Protein AF-A0A1F8EG95-F1 (afdb_monomer_lite)

Radius of gyration: 17.43 Å; chains: 1; bounding box: 38×26×43 Å

Structure (mmCIF, N/CA/C/O backbone):
data_AF-A0A1F8EG95-F1
#
_entry.id   AF-A0A1F8EG95-F1
#
loop_
_atom_site.group_PDB
_atom_site.id
_atom_site.type_symbol
_atom_site.label_atom_id
_atom_site.label_alt_id
_atom_site.label_comp_id
_atom_site.label_asym_id
_atom_site.label_entity_id
_atom_site.label_seq_id
_atom_site.pdbx_PDB_ins_code
_atom_site.Cartn_x
_atom_site.Cartn_y
_atom_site.Cartn_z
_atom_site.occupancy
_atom_site.B_iso_or_equiv
_atom_site.auth_seq_id
_atom_site.auth_comp_id
_atom_site.auth_asym_id
_atom_site.auth_atom_id
_atom_site.pdbx_PDB_model_num
ATOM 1 N N . MET A 1 1 ? -16.989 -17.266 -11.044 1.00 42.53 1 MET A N 1
ATOM 2 C CA . MET A 1 1 ? -17.009 -16.767 -9.648 1.00 42.53 1 MET A CA 1
ATOM 3 C C . MET A 1 1 ? -15.590 -16.395 -9.230 1.00 42.53 1 MET A C 1
ATOM 5 O O . MET A 1 1 ? -14.695 -17.211 -9.406 1.00 42.53 1 MET A O 1
ATOM 9 N N . LYS A 1 2 ? -15.343 -15.164 -8.755 1.00 53.53 2 LYS A N 1
ATOM 10 C CA . LYS A 1 2 ? -14.022 -14.771 -8.224 1.00 53.53 2 LYS A CA 1
ATO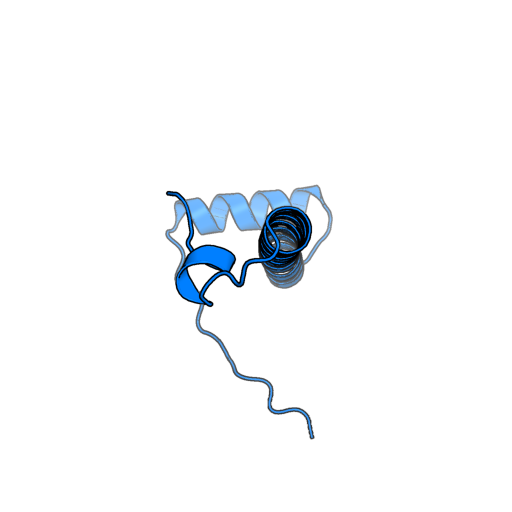M 11 C C . LYS A 1 2 ? -13.787 -15.532 -6.915 1.00 53.53 2 LYS A C 1
ATOM 13 O O . LYS A 1 2 ? -14.570 -15.366 -5.991 1.00 53.53 2 LYS A O 1
ATOM 18 N N . GLN A 1 3 ? -12.739 -16.354 -6.839 1.00 49.12 3 GLN A N 1
ATOM 19 C CA . GLN A 1 3 ? -12.309 -16.973 -5.582 1.00 49.12 3 GLN A CA 1
ATOM 20 C C . GLN A 1 3 ? -11.858 -15.873 -4.615 1.00 49.12 3 GLN A C 1
ATOM 22 O O . GLN A 1 3 ? -10.775 -15.302 -4.761 1.00 49.12 3 GLN A O 1
ATOM 27 N N . THR A 1 4 ? -12.698 -15.549 -3.638 1.00 58.44 4 THR A N 1
ATOM 28 C CA . THR A 1 4 ? -12.320 -14.696 -2.513 1.00 58.44 4 THR A CA 1
ATOM 29 C C . THR A 1 4 ? -11.423 -15.528 -1.605 1.00 58.44 4 THR A C 1
ATOM 31 O O . THR A 1 4 ? -11.900 -16.361 -0.842 1.00 58.44 4 THR A O 1
ATOM 34 N N . LYS A 1 5 ? -10.102 -15.361 -1.724 1.00 71.81 5 LYS A N 1
ATOM 35 C CA . LYS A 1 5 ? -9.175 -15.945 -0.751 1.00 71.81 5 LYS A CA 1
ATOM 36 C C . LYS A 1 5 ? -9.365 -15.207 0.571 1.00 71.81 5 LYS A C 1
ATOM 38 O O . LYS A 1 5 ? -9.078 -14.013 0.652 1.00 71.81 5 LYS A O 1
ATOM 43 N N . PHE A 1 6 ? -9.880 -15.907 1.575 1.00 68.75 6 PHE A N 1
ATOM 44 C CA . PHE A 1 6 ? -9.899 -15.412 2.943 1.00 68.75 6 PHE A CA 1
ATOM 45 C C . PHE A 1 6 ? -8.464 -15.411 3.463 1.00 68.75 6 PHE A C 1
ATOM 47 O O . PHE A 1 6 ? -7.762 -16.415 3.372 1.00 68.75 6 PHE A O 1
ATOM 54 N N . VAL A 1 7 ? -8.016 -14.255 3.941 1.00 74.38 7 VAL A N 1
ATOM 55 C CA . VAL A 1 7 ? -6.694 -14.077 4.539 1.00 74.38 7 VAL A CA 1
ATOM 56 C C . VAL A 1 7 ? -6.930 -13.742 6.002 1.00 74.38 7 VAL A C 1
ATOM 58 O O . VAL A 1 7 ? -7.600 -12.751 6.296 1.00 7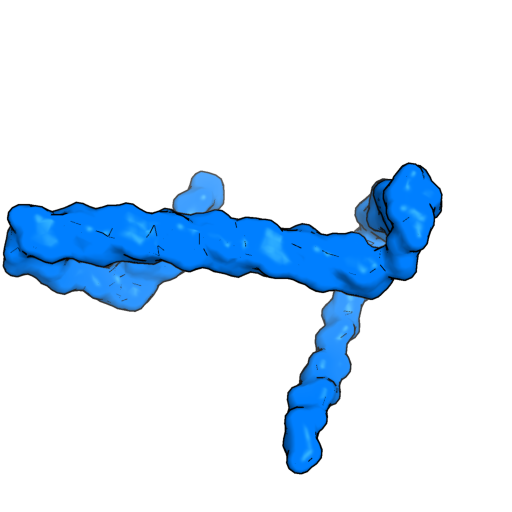4.38 7 VAL A O 1
ATOM 61 N N . SER A 1 8 ? -6.418 -14.577 6.904 1.00 77.69 8 SER A N 1
ATOM 62 C CA . SER A 1 8 ? -6.371 -14.254 8.326 1.00 77.69 8 SER A CA 1
ATOM 63 C C . SER A 1 8 ? -5.344 -13.145 8.546 1.00 77.69 8 SER A C 1
ATOM 65 O O . SER A 1 8 ? -4.249 -13.164 7.983 1.00 77.69 8 SER A O 1
ATOM 67 N N . LEU A 1 9 ? -5.725 -12.137 9.327 1.00 77.56 9 LEU A N 1
ATOM 68 C CA . LEU A 1 9 ? -4.886 -10.981 9.612 1.00 77.56 9 LEU A CA 1
ATOM 69 C C . LEU A 1 9 ? -4.644 -10.942 11.116 1.00 77.56 9 LEU A C 1
ATOM 71 O O . LEU A 1 9 ? -5.512 -10.552 11.893 1.00 77.56 9 LEU A O 1
ATOM 75 N N . GLU A 1 10 ? -3.467 -11.406 11.515 1.00 85.38 10 GLU A N 1
ATOM 76 C CA . GLU A 1 10 ? -3.044 -11.409 12.909 1.00 85.38 10 GLU A CA 1
ATOM 77 C C . GLU A 1 10 ? -2.352 -10.082 13.214 1.00 85.38 10 GLU A C 1
ATOM 79 O O . GLU A 1 10 ? -1.312 -9.745 12.647 1.00 85.38 10 GLU A O 1
ATOM 84 N N . LEU A 1 11 ? -2.970 -9.292 14.089 1.00 85.56 11 LEU A N 1
ATOM 85 C CA . LEU A 1 11 ? -2.438 -8.021 14.562 1.00 85.56 11 LEU A CA 1
ATOM 86 C C . LEU A 1 11 ? -2.270 -8.081 16.073 1.00 85.56 11 LEU A C 1
ATOM 88 O O . LEU A 1 11 ? -3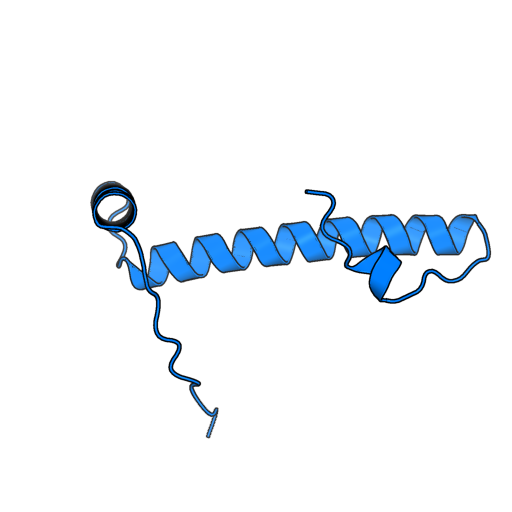.086 -8.669 16.784 1.00 85.56 11 LEU A O 1
ATOM 92 N N . THR A 1 12 ? -1.245 -7.399 16.575 1.00 93.12 12 THR A N 1
ATOM 93 C CA . THR A 1 12 ? -1.107 -7.173 18.013 1.00 93.12 12 THR A CA 1
ATOM 94 C C . THR A 1 12 ? -2.278 -6.340 18.539 1.00 93.12 12 THR A C 1
ATOM 96 O O . THR A 1 12 ? -2.918 -5.581 17.803 1.00 93.12 12 THR A O 1
ATOM 99 N N . LYS A 1 13 ? -2.544 -6.440 19.845 1.00 91.75 13 LYS A N 1
ATOM 100 C CA . LYS A 1 13 ? -3.617 -5.684 20.512 1.00 91.75 13 LYS A CA 1
ATOM 101 C C . LYS A 1 13 ? -3.507 -4.173 20.265 1.00 91.75 13 LYS A C 1
ATOM 103 O O . LYS A 1 13 ? -4.515 -3.509 20.029 1.00 91.75 13 LYS A O 1
ATOM 108 N N . ASP A 1 14 ? -2.289 -3.637 20.260 1.00 94.38 14 ASP A N 1
ATOM 109 C CA . ASP A 1 14 ? -2.044 -2.212 20.015 1.00 94.38 14 ASP A CA 1
ATOM 110 C C . ASP A 1 14 ? -2.254 -1.816 18.553 1.00 94.38 14 ASP A C 1
ATOM 112 O O . ASP A 1 14 ? -2.781 -0.737 18.271 1.00 94.38 14 ASP A O 1
ATOM 116 N N . ALA A 1 15 ? -1.894 -2.693 17.611 1.00 91.50 15 ALA A N 1
ATOM 117 C CA . ALA A 1 15 ? -2.162 -2.472 16.195 1.00 91.50 15 ALA A CA 1
ATOM 118 C C . ALA A 1 15 ? -3.672 -2.457 15.909 1.00 91.50 15 ALA A C 1
ATOM 120 O O . ALA A 1 15 ? -4.139 -1.574 15.189 1.00 91.50 15 ALA A O 1
ATOM 121 N N . TRP A 1 16 ? -4.446 -3.345 16.544 1.00 92.25 16 TRP A N 1
ATOM 122 C CA . TRP A 1 16 ? -5.910 -3.324 16.475 1.00 92.25 16 TRP A CA 1
ATOM 123 C C . TRP A 1 16 ? -6.509 -2.027 17.019 1.00 92.25 16 TRP A C 1
ATOM 125 O O . TRP A 1 16 ? -7.340 -1.417 16.350 1.00 92.25 16 TRP A O 1
ATOM 135 N N . LYS A 1 17 ? -6.053 -1.554 18.187 1.00 93.31 17 LYS A N 1
ATOM 136 C CA . LYS A 1 17 ? -6.516 -0.275 18.754 1.00 93.31 17 LYS A CA 1
ATOM 137 C C . LYS A 1 17 ? -6.257 0.902 17.812 1.00 93.31 17 LYS A C 1
ATOM 139 O O . LYS A 1 17 ? -7.131 1.747 17.628 1.00 93.31 17 LYS A O 1
ATOM 144 N N . LYS A 1 18 ? -5.070 0.960 17.200 1.00 94.31 18 LYS A N 1
ATOM 145 C CA . LYS A 1 18 ? -4.735 2.005 16.220 1.00 94.31 18 LYS A CA 1
ATOM 146 C C . LYS A 1 18 ? -5.609 1.904 14.972 1.00 94.31 18 LYS A C 1
ATOM 148 O O . LYS A 1 18 ? -6.118 2.923 14.515 1.00 94.31 18 LYS A O 1
ATOM 153 N N . LEU A 1 19 ? -5.805 0.695 14.446 1.00 93.25 19 LEU A N 1
ATOM 154 C CA . LEU A 1 19 ? -6.647 0.452 13.277 1.00 93.25 19 LEU A CA 1
ATOM 155 C C . LEU A 1 19 ? -8.092 0.906 13.527 1.00 93.25 19 LEU A C 1
ATOM 157 O O . LEU A 1 19 ? -8.647 1.637 12.711 1.00 93.25 19 LEU A O 1
ATOM 161 N N . ASP A 1 20 ? -8.667 0.522 14.667 1.00 92.56 20 ASP A N 1
ATOM 162 C CA . ASP A 1 20 ? -10.026 0.895 15.069 1.00 92.56 20 ASP A CA 1
ATOM 163 C C . ASP A 1 20 ? -10.162 2.410 15.288 1.00 92.56 20 ASP A C 1
ATOM 165 O O . ASP A 1 20 ? -11.112 3.032 14.815 1.00 92.56 20 ASP A O 1
ATOM 169 N N . SER A 1 21 ? -9.166 3.044 15.916 1.00 94.88 21 SER A N 1
ATOM 170 C CA . SER A 1 21 ? -9.126 4.503 16.072 1.00 94.88 21 SER A CA 1
ATOM 171 C C . SER A 1 21 ? -9.119 5.230 14.721 1.00 94.88 21 SER A C 1
ATOM 173 O O . SER A 1 21 ? -9.886 6.173 14.521 1.00 94.88 21 SER A O 1
ATOM 175 N N . ILE A 1 22 ? -8.307 4.767 13.763 1.00 94.19 22 ILE A N 1
ATOM 176 C CA . ILE A 1 22 ? -8.259 5.324 12.404 1.00 94.19 22 ILE A CA 1
ATOM 177 C C . ILE A 1 22 ? -9.591 5.101 11.682 1.00 94.19 22 ILE A C 1
ATOM 179 O O . ILE A 1 22 ? -10.091 6.022 11.035 1.00 94.19 22 ILE A O 1
ATOM 183 N N . ALA A 1 23 ? -10.168 3.905 11.799 1.00 95.00 23 ALA A N 1
ATOM 184 C CA . ALA A 1 23 ? -11.451 3.554 11.203 1.00 95.00 23 ALA A CA 1
ATOM 185 C C . ALA A 1 23 ? -12.563 4.492 11.699 1.00 95.00 23 ALA A C 1
ATOM 187 O O . ALA A 1 23 ? -13.205 5.161 10.889 1.00 95.00 23 ALA A O 1
ATOM 188 N N . LYS A 1 24 ? -12.692 4.650 13.022 1.00 94.94 24 LYS A N 1
ATOM 189 C CA . LYS A 1 24 ? -13.655 5.562 13.658 1.00 94.94 24 LYS A CA 1
ATOM 190 C C . LYS A 1 24 ? -13.441 7.016 13.255 1.00 94.94 24 LYS A C 1
ATOM 192 O O . LYS A 1 24 ? -14.390 7.671 12.837 1.00 94.94 24 LYS A O 1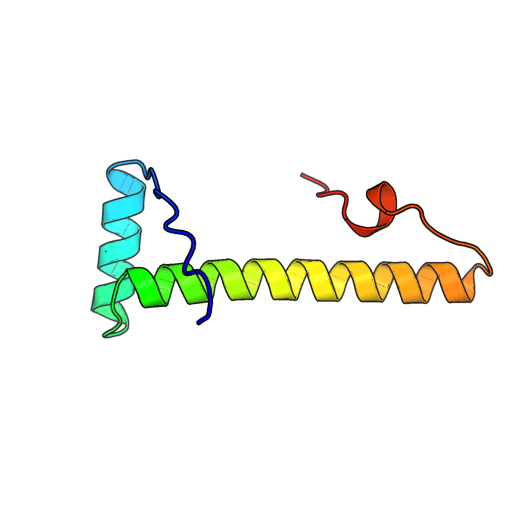
ATOM 197 N N . LYS A 1 25 ? -12.197 7.509 13.311 1.00 96.00 25 LYS A N 1
ATOM 198 C CA . LYS A 1 25 ? -11.860 8.900 12.960 1.00 96.00 25 LYS A CA 1
ATOM 199 C C . LYS A 1 25 ? -12.261 9.264 11.526 1.00 96.00 25 LYS A C 1
ATOM 201 O O . LYS A 1 25 ? -12.584 10.416 11.265 1.00 96.00 25 LYS A O 1
ATOM 206 N N . ASN A 1 26 ? -12.220 8.299 10.609 1.00 93.19 26 ASN A N 1
ATOM 207 C CA . ASN A 1 26 ? -12.519 8.513 9.192 1.00 93.19 26 ASN A CA 1
ATOM 208 C C . ASN A 1 26 ? -13.908 7.995 8.775 1.00 93.19 26 ASN A C 1
ATOM 210 O O . ASN A 1 26 ? -14.224 8.039 7.589 1.00 93.19 26 ASN A O 1
ATOM 214 N N . GLY A 1 27 ? -14.723 7.479 9.705 1.00 94.81 27 GLY A N 1
ATOM 215 C CA . GLY A 1 27 ? -16.034 6.896 9.389 1.00 94.81 27 GLY A CA 1
ATOM 216 C C . GLY A 1 27 ? -15.964 5.680 8.453 1.00 94.81 27 GLY A C 1
ATOM 217 O O . GLY A 1 27 ? -16.858 5.472 7.637 1.00 94.81 27 GLY A O 1
ATOM 218 N N . LEU A 1 28 ? -14.884 4.896 8.522 1.00 94.38 28 LEU A N 1
ATOM 219 C CA . LEU A 1 28 ? -14.642 3.736 7.658 1.00 94.38 28 LEU A CA 1
ATOM 220 C C . LEU A 1 28 ? -14.743 2.427 8.445 1.00 94.38 28 LEU A C 1
ATOM 222 O O . LEU A 1 28 ? -14.483 2.399 9.644 1.00 94.38 28 LEU A O 1
ATOM 226 N N . SER A 1 29 ? -15.026 1.314 7.757 1.00 93.69 29 SER A N 1
ATOM 227 C CA . SER A 1 29 ? -14.804 -0.013 8.347 1.00 93.69 29 SER A CA 1
ATOM 228 C C . SER A 1 29 ? -13.306 -0.305 8.449 1.00 93.69 29 SER A C 1
ATOM 230 O O . SER A 1 29 ? -12.508 0.124 7.605 1.00 93.69 29 SER A O 1
ATOM 232 N N . TRP A 1 30 ? -12.910 -1.077 9.458 1.00 90.94 30 TRP A N 1
ATOM 2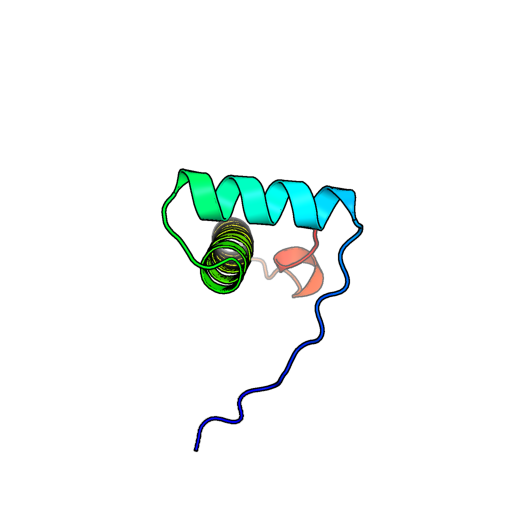33 C CA . TRP A 1 30 ? -11.518 -1.487 9.624 1.00 90.94 30 TRP A CA 1
ATOM 234 C C . TRP A 1 30 ? -11.007 -2.265 8.395 1.00 90.94 30 TRP A C 1
ATOM 236 O O . TRP A 1 30 ? -9.872 -2.041 7.972 1.00 90.94 30 TRP A O 1
ATOM 246 N N . GLU A 1 31 ? -11.841 -3.081 7.725 1.00 90.56 31 GLU A N 1
ATOM 247 C CA . GLU A 1 31 ? -11.422 -3.779 6.496 1.00 90.56 31 GLU A CA 1
ATOM 248 C C . GLU A 1 31 ? -11.128 -2.796 5.368 1.00 90.56 31 GLU A C 1
ATOM 250 O O . GLU A 1 31 ? -10.223 -3.013 4.557 1.00 90.56 31 GLU A O 1
ATOM 255 N N . LYS A 1 32 ? -11.905 -1.710 5.283 1.00 92.31 32 LYS A N 1
ATOM 256 C CA . LYS A 1 32 ? -11.686 -0.668 4.282 1.00 92.31 32 LYS A CA 1
ATOM 257 C C . LYS A 1 32 ? -10.360 0.041 4.530 1.00 92.31 32 LYS A C 1
ATOM 259 O O . LYS A 1 32 ? -9.618 0.250 3.570 1.00 92.31 32 LYS A O 1
ATOM 264 N N . VAL A 1 33 ? -10.040 0.341 5.788 1.00 92.12 33 VAL A N 1
ATOM 265 C CA . VAL A 1 33 ? -8.745 0.916 6.183 1.00 92.12 33 VAL A CA 1
ATOM 266 C C . VAL A 1 33 ? -7.598 -0.022 5.803 1.00 92.12 33 VAL A C 1
ATOM 268 O O . VAL A 1 33 ? -6.673 0.403 5.113 1.00 92.12 33 VAL A O 1
ATOM 271 N N . VAL A 1 34 ? -7.689 -1.313 6.142 1.00 91.25 34 VAL A N 1
ATOM 272 C CA . VAL A 1 34 ? -6.678 -2.318 5.761 1.00 91.25 34 VAL A CA 1
ATOM 273 C C . VAL A 1 34 ? -6.488 -2.368 4.243 1.00 91.25 34 VAL A C 1
ATOM 275 O O . VAL A 1 34 ? -5.359 -2.318 3.754 1.00 91.25 34 VAL A O 1
ATOM 278 N N . LYS A 1 35 ? -7.580 -2.415 3.470 1.00 90.62 35 LYS A N 1
ATOM 279 C CA . LYS A 1 35 ? -7.517 -2.424 1.998 1.00 90.62 35 LYS A CA 1
ATOM 280 C C . LYS A 1 35 ? -6.833 -1.176 1.441 1.00 90.62 35 LYS A C 1
ATOM 282 O O . LYS A 1 35 ? -6.097 -1.284 0.462 1.00 90.62 35 LYS A O 1
ATOM 287 N N . LEU A 1 36 ? -7.068 -0.007 2.037 1.00 92.56 36 LEU A N 1
ATOM 288 C CA . LEU A 1 36 ? -6.422 1.242 1.628 1.00 92.56 36 LEU A CA 1
ATOM 289 C C . LEU A 1 36 ? -4.921 1.227 1.924 1.00 92.56 36 LEU A C 1
ATOM 291 O O . LEU A 1 36 ? -4.139 1.581 1.043 1.00 92.56 36 LEU A O 1
ATOM 295 N N . ILE A 1 37 ? -4.519 0.753 3.106 1.00 90.44 37 ILE A N 1
ATOM 296 C CA . ILE A 1 37 ? -3.105 0.602 3.476 1.00 90.44 37 ILE A CA 1
ATOM 297 C C . ILE A 1 37 ? -2.399 -0.328 2.484 1.00 90.44 37 ILE A C 1
ATOM 299 O O . ILE A 1 37 ? -1.409 0.058 1.866 1.00 90.44 37 ILE A O 1
ATOM 303 N N . LEU A 1 38 ? -2.951 -1.523 2.252 1.00 89.94 38 LEU A N 1
ATOM 304 C CA . LEU A 1 38 ? -2.375 -2.494 1.316 1.00 89.94 38 LEU A CA 1
ATOM 305 C C . LEU A 1 38 ? -2.306 -1.953 -0.117 1.00 89.94 38 LEU A C 1
ATOM 307 O O . LEU A 1 38 ? -1.334 -2.202 -0.831 1.00 89.94 38 LEU A O 1
ATOM 311 N N . LYS A 1 39 ? -3.316 -1.191 -0.550 1.00 92.25 39 LYS A N 1
ATOM 312 C CA . LYS A 1 39 ? -3.298 -0.535 -1.861 1.00 92.25 39 LYS A CA 1
ATOM 313 C C . LYS A 1 39 ? -2.171 0.497 -1.956 1.00 92.25 39 LYS A C 1
ATOM 315 O O . LYS A 1 39 ? -1.454 0.497 -2.952 1.00 92.25 39 LYS A O 1
ATOM 320 N N . CYS A 1 40 ? -1.983 1.318 -0.925 1.00 91.94 40 CYS A N 1
ATOM 321 C CA . CYS A 1 40 ? -0.914 2.318 -0.872 1.00 91.94 40 CYS A CA 1
ATOM 322 C C . CYS A 1 40 ? 0.483 1.674 -0.956 1.00 91.94 40 CYS A C 1
ATOM 324 O O . CYS A 1 40 ? 1.342 2.114 -1.726 1.00 91.94 40 CYS A O 1
ATOM 326 N N . GLU A 1 41 ? 0.686 0.569 -0.235 1.00 90.06 41 GLU A N 1
ATOM 327 C CA . GLU A 1 41 ? 1.916 -0.228 -0.305 1.00 90.06 41 GLU A CA 1
ATOM 328 C C . GLU A 1 41 ? 2.162 -0.764 -1.724 1.00 90.06 41 GLU A C 1
ATOM 330 O O . GLU A 1 41 ? 3.253 -0.614 -2.283 1.00 90.06 41 GLU A O 1
ATOM 335 N N . LEU A 1 42 ? 1.132 -1.339 -2.356 1.00 90.06 42 LEU A N 1
ATOM 336 C CA . LEU A 1 42 ? 1.223 -1.839 -3.731 1.00 90.06 42 LEU A CA 1
ATOM 337 C C . LEU A 1 42 ? 1.539 -0.732 -4.739 1.00 90.06 42 LEU A C 1
ATOM 339 O O . LEU A 1 42 ? 2.337 -0.949 -5.654 1.00 90.06 42 LEU A O 1
ATOM 343 N N . ASP A 1 43 ? 0.932 0.441 -4.589 1.00 92.06 43 ASP A N 1
ATOM 344 C CA . ASP A 1 43 ? 1.166 1.576 -5.479 1.00 92.06 43 ASP A CA 1
ATOM 345 C C . ASP A 1 43 ? 2.598 2.113 -5.321 1.00 92.06 43 ASP A C 1
ATOM 347 O O . ASP A 1 43 ? 3.278 2.372 -6.320 1.00 92.06 43 ASP A O 1
ATOM 351 N N . THR A 1 44 ? 3.125 2.136 -4.093 1.00 90.69 44 THR A N 1
ATOM 352 C CA . THR A 1 44 ? 4.534 2.459 -3.819 1.00 90.69 44 THR A CA 1
ATOM 353 C C . THR A 1 44 ? 5.484 1.461 -4.486 1.00 90.69 44 THR A C 1
ATOM 355 O O . THR A 1 44 ? 6.454 1.856 -5.145 1.00 90.69 44 THR A O 1
ATOM 358 N N . VAL A 1 45 ? 5.202 0.157 -4.375 1.00 89.44 45 VAL A N 1
ATOM 359 C CA . VAL A 1 45 ? 5.985 -0.895 -5.045 1.00 89.44 45 VAL A CA 1
ATOM 360 C C . VAL A 1 45 ? 5.939 -0.720 -6.563 1.00 89.44 45 VAL A C 1
ATOM 362 O O . VAL A 1 45 ? 6.988 -0.726 -7.212 1.00 89.44 45 VAL A O 1
ATOM 365 N N . LYS A 1 46 ? 4.753 -0.501 -7.145 1.00 90.56 46 LYS A N 1
ATOM 366 C CA . LYS A 1 46 ? 4.588 -0.262 -8.589 1.00 90.56 46 LYS A CA 1
ATOM 367 C C . LYS A 1 46 ? 5.401 0.937 -9.059 1.00 90.56 46 LYS A C 1
ATOM 369 O O . LYS A 1 46 ? 6.117 0.826 -10.056 1.00 90.56 46 LYS A O 1
ATOM 374 N N . TYR A 1 47 ? 5.333 2.053 -8.336 1.00 91.62 47 TYR A N 1
ATOM 375 C CA . TYR A 1 47 ? 6.087 3.258 -8.664 1.00 91.62 47 TYR A CA 1
ATOM 376 C C . TYR A 1 47 ? 7.601 2.998 -8.663 1.00 91.62 47 TYR A C 1
ATOM 378 O O . TYR A 1 47 ? 8.304 3.336 -9.622 1.00 91.62 47 TYR A O 1
ATOM 386 N N . ARG A 1 48 ? 8.115 2.315 -7.632 1.00 89.00 48 ARG A N 1
ATOM 387 C CA . ARG A 1 48 ? 9.539 1.947 -7.543 1.00 89.00 48 ARG A CA 1
ATOM 388 C C . ARG A 1 48 ? 9.966 1.022 -8.685 1.00 89.00 48 ARG A C 1
ATOM 390 O O . ARG A 1 48 ? 10.990 1.274 -9.322 1.00 89.00 48 ARG A O 1
ATOM 397 N N . VAL A 1 49 ? 9.169 -0.001 -8.997 1.00 91.25 49 VAL A N 1
ATOM 398 C CA . VAL A 1 49 ? 9.421 -0.913 -10.127 1.00 91.25 49 VAL A CA 1
ATOM 399 C C . VAL A 1 49 ? 9.465 -0.141 -11.445 1.00 91.25 49 VAL A C 1
ATOM 401 O O . VAL A 1 49 ? 10.371 -0.353 -12.250 1.00 91.25 49 VAL A O 1
ATOM 404 N N . GLN A 1 50 ? 8.528 0.782 -11.674 1.00 92.81 50 GLN A N 1
ATOM 405 C CA . GLN A 1 50 ? 8.526 1.611 -12.879 1.00 92.81 50 GLN A CA 1
ATOM 406 C C . GLN A 1 50 ? 9.788 2.471 -12.988 1.00 92.81 50 GLN A C 1
ATOM 408 O O . GLN A 1 50 ? 10.392 2.519 -14.061 1.00 92.81 50 GLN A O 1
ATOM 413 N N . ARG A 1 51 ? 10.237 3.104 -11.895 1.00 93.00 51 ARG A N 1
ATOM 414 C CA . ARG A 1 51 ? 11.502 3.860 -11.884 1.00 93.00 51 ARG A CA 1
ATOM 415 C C . ARG A 1 51 ? 12.694 2.978 -12.251 1.00 93.00 51 ARG A C 1
ATOM 417 O O . ARG A 1 51 ? 13.483 3.356 -13.114 1.00 93.00 51 ARG A O 1
ATOM 424 N N . ARG A 1 52 ? 12.790 1.782 -11.663 1.00 90.50 52 ARG A N 1
ATOM 425 C CA . ARG A 1 52 ? 13.857 0.814 -11.970 1.00 90.50 52 ARG A CA 1
ATOM 426 C C . ARG A 1 52 ? 13.811 0.347 -13.429 1.00 90.50 52 ARG A C 1
ATOM 428 O O . ARG A 1 52 ? 14.851 0.288 -14.073 1.00 90.50 52 ARG A O 1
ATOM 435 N N . LYS A 1 53 ? 12.621 0.106 -13.993 1.00 91.69 53 LYS A N 1
ATOM 436 C CA . LYS A 1 53 ? 12.453 -0.218 -15.424 1.00 91.69 53 LYS A CA 1
ATOM 437 C C . LYS A 1 53 ? 12.911 0.921 -16.339 1.00 91.69 53 LYS A C 1
ATOM 439 O O . LYS A 1 53 ? 13.590 0.666 -17.331 1.00 91.69 53 LYS A O 1
ATOM 444 N N . LYS A 1 54 ? 12.571 2.173 -16.007 1.00 93.88 54 LYS A N 1
ATOM 445 C CA . LYS A 1 54 ? 13.044 3.351 -16.756 1.00 93.88 54 LYS A CA 1
ATOM 446 C C . LYS A 1 54 ? 14.573 3.447 -16.729 1.00 93.88 54 LYS A C 1
ATOM 448 O O . LYS A 1 54 ? 15.171 3.723 -17.764 1.00 93.88 54 LYS A O 1
ATOM 453 N N . LEU A 1 55 ? 15.196 3.176 -15.580 1.00 92.81 55 LEU A N 1
ATOM 454 C CA . LEU A 1 55 ? 16.654 3.138 -15.450 1.00 92.81 55 LEU A CA 1
ATOM 455 C C . LEU A 1 55 ? 17.278 2.024 -16.301 1.00 92.81 55 LEU A C 1
ATOM 457 O O . LEU A 1 55 ? 18.182 2.301 -17.081 1.00 92.81 55 LEU A O 1
ATOM 461 N N . ALA A 1 56 ? 16.752 0.800 -16.219 1.00 92.00 56 ALA A N 1
ATOM 462 C CA . ALA A 1 56 ? 17.232 -0.330 -17.015 1.00 92.00 56 ALA A CA 1
ATOM 463 C C . ALA A 1 56 ? 17.195 -0.023 -18.524 1.00 92.00 56 ALA A C 1
ATOM 465 O O . ALA A 1 56 ? 18.176 -0.250 -19.229 1.00 92.00 56 ALA A O 1
ATOM 466 N N . LYS A 1 57 ? 16.103 0.601 -18.998 1.00 94.25 57 LYS A N 1
ATOM 467 C CA . LYS A 1 57 ? 15.974 1.052 -20.392 1.00 94.25 57 LYS A CA 1
ATOM 468 C C . LYS A 1 57 ? 17.062 2.062 -20.780 1.00 94.25 57 LYS A C 1
ATOM 470 O O . LYS A 1 57 ? 17.633 1.934 -21.857 1.00 94.25 57 LYS A O 1
ATOM 475 N N . ARG A 1 58 ? 17.360 3.044 -19.919 1.00 94.38 58 ARG A N 1
ATOM 476 C CA . ARG A 1 58 ? 18.420 4.046 -20.163 1.00 94.38 58 ARG A CA 1
ATOM 477 C C . ARG A 1 58 ? 19.808 3.412 -20.231 1.00 94.38 58 ARG A C 1
ATOM 479 O O . ARG A 1 58 ? 20.596 3.777 -21.090 1.00 94.38 58 ARG A O 1
ATOM 486 N N . LEU A 1 59 ? 20.068 2.435 -19.367 1.00 93.75 59 LEU A N 1
ATOM 487 C CA . LEU A 1 59 ? 21.331 1.697 -19.308 1.00 93.75 59 LEU A CA 1
ATOM 488 C C . LEU A 1 59 ? 21.432 0.571 -20.353 1.00 93.75 59 LEU A C 1
ATOM 490 O O . LEU A 1 59 ? 22.405 -0.174 -20.338 1.00 93.75 59 LEU A O 1
ATOM 494 N N . LYS A 1 60 ? 20.429 0.411 -21.233 1.00 94.12 60 LYS A N 1
ATOM 495 C CA . LYS A 1 60 ? 20.337 -0.681 -22.223 1.00 94.12 60 LYS A CA 1
ATOM 496 C C . LYS A 1 60 ? 20.536 -2.075 -21.604 1.00 94.12 60 LYS A C 1
ATOM 498 O O . LYS A 1 60 ? 21.082 -2.975 -22.231 1.00 94.12 60 LYS A O 1
ATOM 503 N N . THR A 1 61 ? 20.062 -2.259 -20.374 1.00 93.12 61 THR A N 1
ATOM 504 C CA . THR A 1 61 ? 20.186 -3.509 -19.616 1.00 93.12 61 THR A CA 1
ATOM 505 C C . THR A 1 61 ? 18.819 -4.017 -19.157 1.00 93.12 61 THR A C 1
ATOM 507 O O . THR A 1 61 ? 17.799 -3.332 -19.280 1.00 93.12 61 THR A O 1
ATOM 510 N N . LYS A 1 62 ? 18.779 -5.236 -18.617 1.00 89.00 62 LYS A N 1
ATOM 511 C CA . LYS A 1 62 ? 17.593 -5.824 -17.989 1.00 89.00 62 LYS A CA 1
ATOM 512 C C . LYS A 1 62 ? 17.893 -6.092 -16.523 1.00 89.00 62 LYS A C 1
ATOM 514 O O . LYS A 1 62 ? 18.887 -6.720 -16.186 1.00 89.00 62 LYS A O 1
ATOM 519 N N . PHE A 1 63 ? 17.002 -5.642 -15.650 1.00 86.81 63 PHE A N 1
ATOM 520 C CA . PHE A 1 63 ? 17.073 -5.975 -14.232 1.00 86.81 63 PHE A CA 1
ATOM 521 C C . PHE A 1 63 ? 16.291 -7.255 -13.951 1.00 86.81 63 PHE A C 1
ATOM 523 O O . PHE A 1 63 ? 15.190 -7.444 -14.479 1.00 86.81 63 PHE A O 1
ATOM 530 N N . SER A 1 64 ? 16.855 -8.120 -13.107 1.00 87.06 64 SER A N 1
ATOM 531 C CA . SER A 1 64 ? 16.179 -9.327 -12.635 1.00 87.06 64 SER A CA 1
ATOM 532 C C . SER A 1 64 ? 14.921 -8.972 -11.832 1.00 87.06 64 SER A C 1
ATOM 534 O O . SER A 1 64 ? 14.774 -7.856 -11.319 1.00 87.06 64 SER A O 1
ATOM 536 N N . ARG A 1 65 ? 13.987 -9.925 -11.703 1.00 82.06 65 ARG A N 1
ATOM 537 C CA . ARG A 1 65 ? 12.776 -9.736 -10.882 1.00 82.06 65 ARG A CA 1
ATOM 538 C C . ARG A 1 65 ? 13.134 -9.401 -9.438 1.00 82.06 65 ARG A C 1
ATOM 540 O O . ARG A 1 65 ? 12.537 -8.495 -8.870 1.00 82.06 65 ARG A O 1
ATOM 547 N N . GLU A 1 66 ? 14.145 -10.059 -8.886 1.00 82.69 66 GLU A N 1
ATOM 548 C CA . GLU A 1 66 ? 14.644 -9.743 -7.550 1.00 82.69 66 GLU A CA 1
ATOM 549 C C . GLU A 1 66 ? 15.061 -8.281 -7.437 1.00 82.69 66 GLU A C 1
ATOM 551 O O . GLU A 1 66 ? 14.612 -7.601 -6.528 1.00 82.69 66 GLU A O 1
ATOM 556 N N . LEU A 1 67 ? 15.822 -7.744 -8.391 1.00 81.56 67 LEU A N 1
ATOM 557 C CA . LEU A 1 67 ? 16.266 -6.346 -8.365 1.00 81.56 67 LEU A CA 1
ATOM 558 C C . LEU A 1 67 ? 15.105 -5.353 -8.540 1.00 81.56 67 LEU A C 1
ATOM 560 O O . LEU A 1 67 ? 15.098 -4.271 -7.948 1.00 81.56 67 LEU A O 1
ATOM 564 N N . LEU A 1 68 ? 14.095 -5.721 -9.334 1.00 82.12 68 LEU A N 1
ATOM 565 C CA . LEU A 1 68 ? 12.899 -4.905 -9.539 1.00 82.12 68 LEU A CA 1
ATOM 566 C C . LEU A 1 68 ? 12.013 -4.843 -8.293 1.00 82.12 68 LEU A C 1
ATOM 568 O O . LEU A 1 68 ? 11.496 -3.765 -7.991 1.00 82.12 68 LEU A O 1
ATOM 572 N N . TYR A 1 69 ? 11.859 -5.958 -7.578 1.00 82.38 69 TYR A N 1
ATOM 573 C CA . TYR A 1 69 ? 10.909 -6.111 -6.473 1.00 82.38 69 TYR A CA 1
ATOM 574 C C . TYR A 1 69 ? 11.560 -6.194 -5.085 1.00 82.38 69 TYR A C 1
ATOM 576 O O . TYR A 1 69 ? 10.829 -6.219 -4.097 1.00 82.38 69 TYR A O 1
ATOM 584 N N . LYS A 1 70 ? 12.899 -6.162 -4.973 1.00 76.12 70 LYS A N 1
ATOM 585 C CA . LYS A 1 70 ? 13.593 -6.148 -3.677 1.00 76.12 70 LYS A CA 1
ATOM 586 C C . LYS A 1 70 ? 13.083 -4.976 -2.839 1.00 76.12 70 LYS A C 1
ATOM 588 O O . LYS A 1 70 ? 13.188 -3.805 -3.248 1.00 76.12 70 LYS A O 1
ATOM 593 N N . ARG A 1 71 ? 12.539 -5.312 -1.666 1.00 60.53 71 ARG A N 1
ATOM 594 C CA . ARG A 1 71 ? 12.389 -4.391 -0.540 1.00 60.53 71 ARG A CA 1
ATOM 595 C C . ARG A 1 71 ? 13.806 -4.052 -0.086 1.00 60.53 71 ARG A C 1
ATOM 597 O O . ARG A 1 71 ? 14.548 -4.934 0.327 1.00 60.53 71 ARG A O 1
ATOM 604 N N . ILE A 1 72 ? 14.194 -2.793 -0.254 1.00 53.31 72 ILE A N 1
ATOM 605 C CA . ILE A 1 72 ? 15.256 -2.226 0.574 1.00 53.31 72 ILE A CA 1
ATOM 606 C C . ILE A 1 72 ? 14.536 -1.981 1.898 1.00 53.31 72 ILE A C 1
ATOM 608 O O . ILE A 1 72 ? 13.589 -1.186 1.905 1.00 53.31 72 ILE A O 1
ATOM 612 N N . LEU A 1 73 ? 14.850 -2.820 2.889 1.00 40.19 73 LEU A N 1
A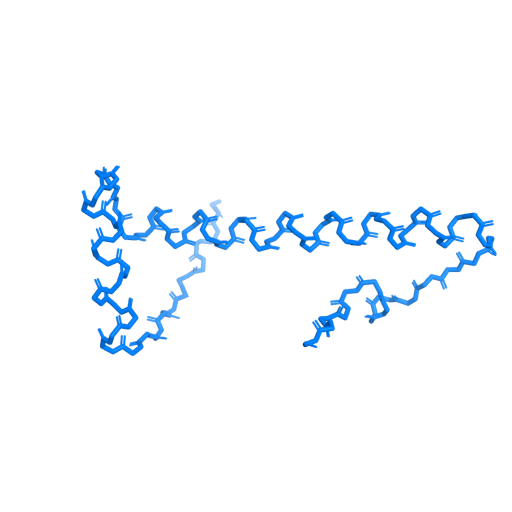TOM 613 C CA . LEU A 1 73 ? 14.472 -2.621 4.287 1.00 40.19 73 LEU A CA 1
ATOM 614 C C . LEU A 1 73 ? 15.052 -1.290 4.764 1.00 40.19 73 LEU A C 1
ATOM 616 O O . LEU A 1 73 ? 16.220 -1.021 4.402 1.00 40.19 73 LEU A O 1
#

Foldseek 3Di:
DPPPDDDDDDDDPVRVVVLVVVCVVVVHDSVVVVVVVVVVVVVVLVVQLVVVVVVCVVVVHDDDPCRSRPPPD

Organism: NCBI:txid1802663

Secondary structure (DSSP, 8-state):
------------HHHHHHHHHHHHHTT--HHHHHHHHHHHHHHHHHHHHHHHHHHHHHTT----HHHHH----

pLDDT: mean 85.92, std 12.86, range [40.19, 96.0]

Sequence (73 aa):
MKQTKFVSLELTKDAWKKLDSIAKKNGLSWEKVVKLILKCELDTVKYRVQRRKKLAKRLKTKFSRELLYKRIL